Protein AF-A0A448Z3E0-F1 (afdb_monomer_lite)

Structure (mmCIF, N/CA/C/O backbone):
data_AF-A0A448Z3E0-F1
#
_entry.id   AF-A0A448Z3E0-F1
#
loop_
_atom_site.group_PDB
_atom_site.id
_atom_site.type_symbol
_atom_site.label_atom_id
_atom_site.label_alt_id
_atom_site.label_comp_id
_atom_site.label_asym_id
_atom_site.label_entity_id
_atom_site.label_seq_id
_atom_site.pdbx_PDB_ins_code
_atom_site.Cartn_x
_atom_site.Cartn_y
_atom_site.Cartn_z
_atom_site.occupancy
_atom_site.B_iso_or_equiv
_atom_site.auth_seq_id
_atom_site.auth_comp_id
_atom_site.auth_asym_id
_atom_site.auth_atom_id
_atom_site.pdbx_PDB_model_num
ATOM 1 N N . MET A 1 1 ? 16.802 -15.287 1.056 1.00 62.47 1 MET A N 1
ATOM 2 C CA . MET A 1 1 ? 16.554 -16.544 0.317 1.00 62.47 1 MET A CA 1
ATOM 3 C C . MET A 1 1 ? 17.744 -16.883 -0.590 1.00 62.47 1 MET A C 1
ATOM 5 O O . MET A 1 1 ? 17.598 -16.876 -1.799 1.00 62.47 1 MET A O 1
ATOM 9 N N . PHE A 1 2 ? 18.934 -17.164 -0.046 1.00 78.44 2 PHE A N 1
ATOM 10 C CA . PHE A 1 2 ? 20.089 -17.541 -0.888 1.00 78.44 2 PHE A CA 1
ATOM 11 C C . PHE A 1 2 ? 20.441 -19.026 -0.783 1.00 78.44 2 PHE A C 1
ATOM 13 O O . PHE A 1 2 ? 20.824 -19.623 -1.780 1.00 78.44 2 PHE A O 1
ATOM 20 N N . ALA A 1 3 ? 20.225 -19.644 0.382 1.00 87.25 3 ALA A N 1
ATOM 21 C CA . ALA A 1 3 ? 20.555 -21.050 0.614 1.00 87.25 3 ALA A CA 1
ATOM 22 C C . ALA A 1 3 ? 19.873 -22.007 -0.381 1.00 87.25 3 ALA A C 1
ATOM 24 O O . ALA A 1 3 ? 20.540 -22.861 -0.954 1.00 87.25 3 ALA A O 1
ATOM 25 N N . TYR A 1 4 ? 18.573 -21.819 -0.644 1.00 87.19 4 TYR A N 1
ATOM 26 C CA . TYR A 1 4 ? 17.846 -22.620 -1.635 1.00 87.19 4 TYR A CA 1
ATOM 27 C C . TYR A 1 4 ? 18.439 -22.467 -3.042 1.00 87.19 4 TYR A C 1
ATOM 29 O O . TYR A 1 4 ? 18.739 -23.464 -3.690 1.00 87.19 4 TYR A O 1
ATOM 37 N N . ASN A 1 5 ? 18.674 -21.228 -3.485 1.00 87.81 5 ASN A N 1
ATOM 38 C CA . ASN A 1 5 ? 19.222 -20.950 -4.815 1.00 87.81 5 ASN A CA 1
ATOM 39 C C . ASN A 1 5 ? 20.617 -21.571 -4.993 1.00 87.81 5 ASN A C 1
ATOM 41 O O . ASN A 1 5 ? 20.883 -22.184 -6.023 1.00 87.81 5 ASN A O 1
ATOM 45 N N . PHE A 1 6 ? 21.482 -21.473 -3.975 1.00 92.25 6 PHE A N 1
ATOM 46 C CA . PHE A 1 6 ? 22.800 -22.114 -3.989 1.00 92.25 6 PHE A CA 1
ATOM 47 C C . PHE A 1 6 ? 22.703 -23.639 -4.044 1.00 92.25 6 PHE A C 1
ATOM 49 O O . PHE A 1 6 ? 23.408 -24.256 -4.838 1.00 92.25 6 PHE A O 1
ATOM 56 N N . ALA A 1 7 ? 21.823 -24.247 -3.247 1.00 93.44 7 ALA A N 1
ATOM 57 C CA . ALA A 1 7 ? 21.636 -25.695 -3.244 1.00 93.44 7 ALA A CA 1
ATOM 58 C C . ALA A 1 7 ? 21.116 -26.206 -4.597 1.00 93.44 7 ALA A C 1
ATOM 60 O O . ALA A 1 7 ? 21.652 -27.166 -5.139 1.00 93.44 7 ALA A O 1
ATOM 61 N N . VAL A 1 8 ? 20.119 -25.532 -5.175 1.00 93.44 8 VAL A N 1
ATOM 62 C CA . VAL A 1 8 ? 19.556 -25.857 -6.495 1.00 93.44 8 VAL A CA 1
ATOM 63 C C . VAL A 1 8 ? 20.610 -25.754 -7.594 1.00 93.44 8 VAL A C 1
ATOM 65 O O . VAL A 1 8 ? 20.704 -26.657 -8.424 1.00 93.44 8 VAL A O 1
ATOM 68 N N . ALA A 1 9 ? 21.421 -24.692 -7.582 1.00 91.81 9 ALA A N 1
ATOM 69 C CA . ALA A 1 9 ? 22.508 -24.517 -8.539 1.00 91.81 9 ALA A CA 1
ATOM 70 C C . ALA A 1 9 ? 23.589 -25.598 -8.378 1.00 91.81 9 ALA A C 1
ATOM 72 O O . ALA A 1 9 ? 23.998 -26.202 -9.366 1.00 91.81 9 ALA A O 1
ATOM 73 N N . HIS A 1 10 ? 24.011 -25.882 -7.140 1.00 95.81 10 HIS A N 1
ATOM 74 C CA . HIS A 1 10 ? 25.019 -26.900 -6.838 1.00 95.81 10 HIS A CA 1
ATOM 75 C C . HIS A 1 10 ? 24.573 -28.310 -7.248 1.00 95.81 10 HIS A C 1
ATOM 77 O O . HIS A 1 10 ? 25.358 -29.071 -7.804 1.00 95.81 10 HIS A O 1
ATOM 83 N N . LEU A 1 11 ? 23.305 -28.643 -7.005 1.00 96.75 11 LEU A N 1
ATOM 84 C CA . LEU A 1 11 ? 22.718 -29.943 -7.330 1.00 96.75 11 LEU A CA 1
ATOM 85 C C . LEU A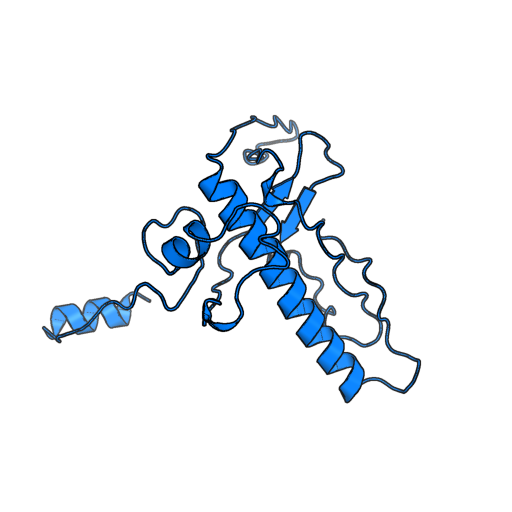 1 11 ? 22.232 -30.046 -8.788 1.00 96.75 11 LEU A C 1
ATOM 87 O O . LEU A 1 11 ? 21.709 -31.088 -9.178 1.00 96.75 11 LEU A O 1
ATOM 91 N N . GLY A 1 12 ? 22.366 -28.986 -9.595 1.00 95.00 12 GLY A N 1
ATOM 92 C CA . GLY A 1 12 ? 21.925 -28.977 -10.994 1.00 95.00 12 GLY A CA 1
ATOM 93 C C . GLY A 1 12 ? 20.416 -29.179 -11.171 1.00 95.00 12 GLY A C 1
ATOM 94 O O . GLY A 1 12 ? 19.975 -29.730 -12.182 1.00 95.00 12 GLY A O 1
ATOM 95 N N . LEU A 1 13 ? 19.606 -28.774 -10.187 1.00 94.94 13 LEU A N 1
ATOM 96 C CA . LEU A 1 13 ? 18.164 -29.004 -10.219 1.00 94.94 13 LEU A CA 1
ATOM 97 C C . LEU A 1 13 ? 17.481 -28.049 -11.205 1.00 94.94 13 LEU A C 1
ATOM 99 O O . LEU A 1 13 ? 17.676 -26.827 -11.182 1.00 94.94 13 LEU A O 1
ATOM 103 N N . ARG A 1 14 ? 16.617 -28.613 -12.055 1.00 92.06 14 ARG A N 1
ATOM 104 C CA . ARG A 1 14 ? 15.744 -27.830 -12.937 1.00 92.06 14 ARG A CA 1
ATOM 105 C C . ARG A 1 14 ? 14.748 -27.047 -12.090 1.00 92.06 14 ARG A C 1
ATOM 107 O O . ARG A 1 14 ? 14.063 -27.620 -11.249 1.00 92.06 14 ARG A O 1
ATOM 114 N N . HIS A 1 15 ? 14.649 -25.750 -12.339 1.00 87.12 15 HIS A N 1
ATOM 115 C CA . HIS A 1 15 ? 13.723 -24.862 -11.647 1.00 87.12 15 HIS A CA 1
ATOM 116 C C . HIS A 1 15 ? 13.168 -23.821 -12.619 1.00 87.12 15 HIS A C 1
ATOM 118 O O . HIS A 1 15 ? 13.764 -23.529 -13.656 1.00 87.12 15 HIS A O 1
ATOM 124 N N . THR A 1 16 ? 12.016 -23.256 -12.273 1.00 84.69 16 THR A N 1
ATOM 125 C CA . THR A 1 16 ? 11.386 -22.167 -13.018 1.00 84.69 16 THR A CA 1
ATOM 126 C C . THR A 1 16 ? 11.209 -20.990 -12.081 1.00 84.69 16 THR A C 1
ATOM 128 O O . THR A 1 16 ? 10.671 -21.137 -10.984 1.00 84.69 16 THR A O 1
ATOM 131 N N . ILE A 1 17 ? 11.671 -19.819 -12.510 1.00 79.06 17 ILE A N 1
ATOM 132 C CA . ILE A 1 17 ? 11.463 -18.584 -11.762 1.00 79.06 17 ILE A CA 1
ATOM 133 C C . ILE A 1 17 ? 10.057 -18.093 -12.077 1.00 79.06 17 ILE A C 1
ATOM 135 O O . ILE A 1 17 ? 9.733 -17.768 -13.219 1.00 79.06 17 ILE A O 1
ATOM 139 N N . ALA A 1 18 ? 9.216 -18.044 -11.055 1.00 79.19 18 ALA A N 1
ATOM 140 C CA . ALA A 1 18 ? 7.892 -17.481 -11.184 1.00 79.19 18 ALA A CA 1
ATOM 141 C C . ALA A 1 18 ? 7.931 -15.989 -10.849 1.00 79.19 18 ALA A C 1
ATOM 143 O O . ALA A 1 18 ? 7.972 -15.592 -9.687 1.00 79.19 18 ALA A O 1
ATOM 144 N N . ASN A 1 19 ? 7.929 -15.161 -11.893 1.00 75.06 19 ASN A N 1
ATOM 145 C CA . ASN A 1 19 ? 8.071 -13.716 -11.742 1.00 75.06 19 ASN A CA 1
ATOM 146 C C . ASN A 1 19 ? 6.787 -13.045 -11.242 1.00 75.06 19 ASN A C 1
ATOM 148 O O . ASN A 1 19 ? 6.865 -12.043 -10.564 1.00 75.06 19 ASN A O 1
ATOM 152 N N . SER A 1 20 ? 5.593 -13.572 -11.511 1.00 77.19 20 SER A N 1
ATOM 153 C CA . SER A 1 20 ? 4.346 -12.830 -11.263 1.00 77.19 20 SER A CA 1
ATOM 154 C C . SER A 1 20 ? 3.710 -13.034 -9.884 1.00 77.19 20 SER A C 1
ATOM 156 O O . SER A 1 20 ? 2.628 -12.503 -9.647 1.00 77.19 20 SER A O 1
ATOM 158 N N . PHE A 1 21 ? 4.311 -13.820 -8.984 1.00 81.69 21 PHE A N 1
ATOM 159 C CA . PHE A 1 21 ? 3.653 -14.149 -7.712 1.00 81.69 21 PHE A CA 1
ATOM 160 C C . PHE A 1 21 ? 3.651 -13.011 -6.703 1.00 81.69 21 PHE A C 1
ATOM 162 O O . PHE A 1 21 ? 2.719 -12.928 -5.904 1.00 81.69 21 PHE A O 1
ATOM 169 N N . MET A 1 22 ? 4.681 -12.166 -6.726 1.00 88.50 22 MET A N 1
ATOM 170 C CA . MET A 1 22 ? 4.887 -11.148 -5.708 1.00 88.50 22 MET A CA 1
ATOM 171 C C . MET A 1 22 ? 5.139 -9.766 -6.293 1.00 88.50 22 MET A C 1
ATOM 173 O O . MET A 1 22 ? 5.633 -9.653 -7.413 1.00 88.50 22 MET A O 1
ATOM 177 N N . LEU A 1 23 ? 4.832 -8.748 -5.492 1.00 91.06 23 LEU A N 1
ATOM 178 C CA . LEU A 1 23 ? 5.307 -7.373 -5.641 1.00 91.06 23 LEU A CA 1
ATOM 179 C C . LEU A 1 23 ? 6.059 -6.969 -4.376 1.00 91.06 23 LEU A C 1
ATOM 181 O O . LEU A 1 23 ? 5.607 -7.290 -3.271 1.00 91.06 23 LEU A O 1
ATOM 185 N N . SER A 1 24 ? 7.186 -6.278 -4.515 1.00 89.75 24 SER A N 1
ATOM 186 C CA . SER A 1 24 ? 7.982 -5.836 -3.370 1.00 89.75 24 SER A CA 1
ATOM 187 C C . SER A 1 24 ? 8.744 -4.539 -3.582 1.00 89.75 24 SER A C 1
ATOM 189 O O . SER A 1 24 ? 8.701 -3.660 -2.719 1.00 89.75 24 SER A O 1
ATOM 191 N N . ASP A 1 25 ? 9.420 -4.407 -4.715 1.00 90.56 25 ASP A N 1
ATOM 192 C CA . ASP A 1 25 ? 10.273 -3.268 -5.028 1.00 90.56 25 ASP A CA 1
ATOM 193 C C . ASP A 1 25 ? 9.730 -2.588 -6.275 1.00 90.56 25 ASP A C 1
ATOM 195 O O . ASP A 1 25 ? 9.749 -3.175 -7.356 1.00 90.56 25 ASP A O 1
ATOM 199 N N . VAL A 1 26 ? 9.250 -1.353 -6.125 1.00 90.19 26 VAL A N 1
ATOM 200 C CA . VAL A 1 26 ? 8.653 -0.581 -7.222 1.00 90.19 26 VAL A CA 1
ATOM 201 C C . VAL A 1 26 ? 9.633 -0.350 -8.372 1.00 90.19 26 VAL A C 1
ATOM 203 O O . VAL A 1 26 ? 9.185 -0.129 -9.497 1.00 90.19 26 VAL A O 1
ATOM 206 N N . PHE A 1 27 ? 10.942 -0.460 -8.129 1.00 89.38 27 PHE A N 1
ATOM 207 C CA . PHE A 1 27 ? 11.992 -0.334 -9.140 1.00 89.38 27 PHE A CA 1
ATOM 208 C C . PHE A 1 27 ? 12.331 -1.642 -9.852 1.00 89.38 27 PHE A C 1
ATOM 210 O O . PHE A 1 27 ? 13.088 -1.642 -10.823 1.00 89.38 27 PHE A O 1
ATOM 217 N N . SER A 1 28 ? 11.776 -2.765 -9.401 1.00 88.25 28 SER A N 1
ATOM 218 C CA . SER A 1 28 ? 12.024 -4.056 -10.024 1.00 88.25 28 SER A CA 1
ATOM 219 C C . SER A 1 28 ? 11.407 -4.109 -11.423 1.00 88.25 28 SER A C 1
ATOM 221 O O . SER A 1 28 ? 10.227 -3.822 -11.629 1.00 88.25 28 SER A O 1
ATOM 223 N N . GLU A 1 29 ? 12.211 -4.520 -12.401 1.00 85.81 29 GLU A N 1
ATOM 224 C CA . GLU A 1 29 ? 11.742 -4.884 -13.747 1.00 85.81 29 GLU A CA 1
ATOM 225 C C . GLU A 1 29 ? 11.307 -6.363 -13.828 1.00 85.81 29 GLU A C 1
ATOM 227 O O . GLU A 1 29 ? 10.768 -6.825 -14.843 1.00 85.81 29 GLU A O 1
ATOM 232 N N . MET A 1 30 ? 11.540 -7.116 -12.747 1.00 82.81 30 MET A N 1
ATOM 233 C CA . MET A 1 30 ? 10.992 -8.453 -12.522 1.00 82.81 30 MET A CA 1
ATOM 234 C C . MET A 1 30 ? 9.653 -8.326 -11.772 1.00 82.81 30 MET A C 1
ATOM 236 O O . MET A 1 30 ? 9.018 -7.277 -11.815 1.00 82.81 30 MET A O 1
ATOM 240 N N . GLU A 1 31 ? 9.209 -9.377 -11.081 1.00 89.69 31 GLU A N 1
ATOM 241 C CA . GLU A 1 31 ? 7.968 -9.347 -10.292 1.00 89.69 31 GLU A CA 1
ATOM 242 C C . GLU A 1 31 ? 6.676 -9.224 -11.137 1.00 89.69 31 GLU A C 1
ATOM 244 O O . GLU A 1 31 ? 6.672 -9.295 -12.373 1.00 89.69 31 GLU A O 1
ATOM 249 N N . GLY A 1 32 ? 5.534 -9.096 -10.459 1.00 88.56 32 GLY A N 1
ATOM 250 C CA . GLY A 1 32 ? 4.222 -8.908 -11.079 1.00 88.56 32 GLY A CA 1
ATOM 251 C C . GLY A 1 32 ? 3.961 -7.502 -11.635 1.00 88.56 32 GLY A C 1
ATOM 252 O O . GLY A 1 32 ? 2.842 -7.243 -12.075 1.00 88.56 32 GLY A O 1
ATOM 253 N N . TRP A 1 33 ? 4.933 -6.582 -11.634 1.00 90.00 33 TRP A N 1
ATOM 254 C CA . TRP A 1 33 ? 4.686 -5.163 -11.929 1.00 90.00 33 TRP A CA 1
ATOM 255 C C . TRP A 1 33 ? 4.115 -4.895 -13.313 1.00 90.00 33 TRP A C 1
ATOM 257 O O . TRP A 1 33 ? 3.259 -4.032 -13.461 1.00 90.00 33 TRP A O 1
ATOM 267 N N . LYS A 1 34 ? 4.478 -5.706 -14.310 1.00 88.75 34 LYS A N 1
ATOM 268 C CA . LYS A 1 34 ? 3.909 -5.608 -15.663 1.00 88.75 34 LYS A CA 1
ATOM 269 C C . LYS A 1 34 ? 2.388 -5.791 -15.693 1.00 88.75 34 LYS A C 1
ATOM 271 O O . LYS A 1 34 ? 1.751 -5.367 -16.653 1.00 88.75 34 LYS A O 1
ATOM 276 N N . LEU A 1 35 ? 1.801 -6.452 -14.692 1.00 85.62 35 LEU A N 1
ATOM 277 C CA . LEU A 1 35 ? 0.346 -6.546 -14.535 1.00 85.62 35 LEU A CA 1
ATOM 278 C C . LEU A 1 35 ? -0.230 -5.210 -14.064 1.00 85.62 35 LEU A C 1
ATOM 280 O O . LEU A 1 35 ? -1.246 -4.766 -14.589 1.00 85.62 35 LEU A O 1
ATOM 284 N N . ILE A 1 36 ? 0.459 -4.544 -13.136 1.00 87.00 36 ILE A N 1
ATOM 285 C CA . ILE A 1 36 ? 0.082 -3.228 -12.614 1.00 87.00 36 ILE A CA 1
ATOM 286 C C . ILE A 1 36 ? 0.239 -2.162 -13.697 1.00 87.00 36 ILE A C 1
ATOM 288 O O . ILE A 1 36 ? -0.679 -1.380 -13.944 1.00 87.00 36 ILE A O 1
ATOM 292 N N . ASP A 1 37 ? 1.362 -2.175 -14.413 1.00 87.44 37 ASP A N 1
ATOM 293 C CA . ASP A 1 37 ? 1.708 -1.186 -15.434 1.00 87.44 37 ASP A CA 1
ATOM 294 C C . ASP A 1 37 ? 0.703 -1.152 -16.596 1.00 87.44 37 ASP A C 1
ATOM 296 O O . ASP A 1 37 ? 0.488 -0.092 -17.174 1.00 87.44 37 ASP A O 1
ATOM 300 N N . LYS A 1 38 ? 0.017 -2.266 -16.883 1.00 85.81 38 LYS A N 1
ATOM 301 C CA . LYS A 1 38 ? -1.013 -2.361 -17.935 1.00 85.81 38 LYS A CA 1
ATOM 302 C C . LYS A 1 38 ? -2.358 -1.725 -17.576 1.00 85.81 38 LYS A C 1
ATOM 304 O O . LYS A 1 38 ? -3.148 -1.454 -18.475 1.00 85.81 38 LYS A O 1
ATOM 309 N N . VAL A 1 39 ? -2.653 -1.531 -16.291 1.00 79.81 39 VAL A N 1
ATOM 310 C CA . VAL A 1 39 ? -3.908 -0.898 -15.848 1.00 79.81 39 VAL A CA 1
ATOM 311 C C . VAL A 1 39 ? -3.861 0.603 -16.159 1.00 79.81 39 VAL A C 1
ATOM 313 O O . VAL A 1 39 ? -2.787 1.188 -16.162 1.00 79.81 39 VAL A O 1
ATOM 316 N N . ASN A 1 40 ? -4.978 1.268 -16.444 1.00 78.00 40 ASN A N 1
ATOM 317 C CA . ASN A 1 40 ? -4.939 2.726 -16.629 1.00 78.00 40 ASN A CA 1
ATOM 318 C C . ASN A 1 40 ? -4.540 3.431 -15.309 1.00 78.00 40 ASN A C 1
ATOM 320 O O . ASN A 1 40 ? -4.868 2.938 -14.231 1.00 78.00 40 ASN A O 1
ATOM 324 N N . GLU A 1 41 ? -3.812 4.549 -15.390 1.00 67.94 41 GLU A N 1
ATOM 325 C CA . GLU A 1 41 ? -3.329 5.332 -14.236 1.00 67.94 41 GLU A CA 1
ATOM 326 C C . GLU A 1 41 ? -4.493 5.807 -13.352 1.00 67.94 41 GLU A C 1
ATOM 328 O O . GLU A 1 41 ? -4.423 5.740 -12.123 1.00 67.94 41 GLU A O 1
ATOM 333 N N . THR A 1 42 ? -5.607 6.197 -13.980 1.00 67.19 42 THR A N 1
ATOM 334 C CA . THR A 1 42 ? -6.801 6.688 -13.290 1.00 67.19 42 THR A CA 1
ATOM 335 C C . THR A 1 42 ? -7.385 5.624 -12.357 1.00 67.19 42 THR A C 1
ATOM 337 O O . THR A 1 42 ? -7.873 4.587 -12.819 1.00 67.19 42 THR A O 1
ATOM 340 N N . ASN A 1 43 ? -7.426 5.928 -11.056 1.00 68.19 43 ASN A N 1
ATOM 341 C CA . ASN A 1 43 ? -8.036 5.117 -9.995 1.00 68.19 43 ASN A CA 1
ATOM 342 C C . ASN A 1 43 ? -7.308 3.802 -9.664 1.00 68.19 43 ASN A C 1
ATOM 344 O O . ASN A 1 43 ? -7.967 2.811 -9.325 1.00 68.19 43 ASN A O 1
ATOM 348 N N . ILE A 1 44 ? -5.971 3.770 -9.713 1.00 81.12 44 ILE A N 1
ATOM 349 C CA . ILE A 1 44 ? -5.180 2.576 -9.350 1.00 81.12 44 ILE A CA 1
ATOM 350 C C . ILE A 1 44 ? -5.518 2.020 -7.948 1.00 81.12 44 ILE A C 1
ATOM 352 O O . ILE A 1 44 ? -5.417 0.817 -7.716 1.00 81.12 44 ILE A O 1
ATOM 356 N N . CYS A 1 45 ? -6.006 2.875 -7.043 1.00 81.50 45 CYS A N 1
ATOM 357 C CA . CYS A 1 45 ? -6.413 2.529 -5.680 1.00 81.50 45 CYS A CA 1
ATOM 358 C C . CYS A 1 45 ? -7.775 1.816 -5.581 1.00 81.50 45 CYS A C 1
ATOM 360 O O . CYS A 1 45 ? -8.002 1.051 -4.644 1.00 81.50 45 CYS A O 1
ATOM 362 N N . LYS A 1 46 ? -8.676 2.015 -6.552 1.00 77.50 46 LYS A N 1
ATOM 363 C CA . LYS A 1 46 ? -10.076 1.557 -6.479 1.00 77.50 46 LYS A CA 1
ATOM 364 C C . LYS A 1 46 ? -10.456 0.577 -7.582 1.00 77.50 46 LYS A C 1
ATOM 366 O O . LYS A 1 46 ? -11.126 -0.421 -7.323 1.00 77.50 46 LYS A O 1
ATOM 371 N N . ASN A 1 47 ? -9.985 0.819 -8.802 1.00 69.88 47 ASN A N 1
ATOM 372 C CA . ASN A 1 47 ? -10.423 0.104 -10.001 1.00 69.88 47 ASN A CA 1
ATOM 373 C C . ASN A 1 47 ? -9.485 -1.035 -10.410 1.00 69.88 47 ASN A C 1
ATOM 375 O O . ASN A 1 47 ? -9.541 -1.507 -11.545 1.00 69.88 47 ASN A O 1
ATOM 379 N N . PHE A 1 48 ? -8.629 -1.505 -9.501 1.00 75.62 48 PHE A N 1
ATOM 380 C CA . PHE A 1 48 ? -7.742 -2.612 -9.812 1.00 75.62 48 PHE A CA 1
ATOM 381 C C . PHE A 1 48 ? -8.538 -3.932 -9.964 1.00 75.62 48 PHE A C 1
ATOM 383 O O . PHE A 1 48 ? -9.186 -4.362 -8.995 1.00 75.62 48 PHE A O 1
ATOM 390 N N . PRO A 1 49 ? -8.507 -4.604 -11.137 1.00 76.31 49 PRO A N 1
ATOM 391 C CA . PRO A 1 49 ? -9.314 -5.798 -11.386 1.00 76.31 49 PRO A CA 1
ATOM 392 C C . PRO A 1 49 ? -9.004 -6.915 -10.383 1.00 76.31 49 PRO A C 1
ATOM 394 O O . PRO A 1 49 ? -7.861 -7.354 -10.272 1.00 76.31 49 PRO A O 1
ATOM 397 N N . LYS A 1 50 ? -10.026 -7.428 -9.676 1.00 75.38 50 LYS A N 1
ATOM 398 C CA . LYS A 1 50 ? -9.845 -8.455 -8.626 1.00 75.38 50 LYS A CA 1
ATOM 399 C C . LYS A 1 50 ? -9.059 -9.679 -9.116 1.00 75.38 50 LYS A C 1
ATOM 401 O O . LYS A 1 50 ? -8.180 -10.145 -8.405 1.00 75.38 50 LYS A O 1
ATOM 406 N N . GLY A 1 51 ? -9.338 -10.155 -10.333 1.00 74.94 51 GLY A N 1
ATOM 407 C CA . GLY A 1 51 ? -8.668 -11.322 -10.924 1.00 74.94 51 GLY A CA 1
ATOM 408 C C . GLY A 1 51 ? -7.225 -11.086 -11.384 1.00 74.94 51 GLY A C 1
ATOM 409 O O . GLY A 1 51 ? -6.558 -12.038 -11.767 1.00 74.94 51 GLY A O 1
ATOM 410 N N . GLN A 1 52 ? -6.741 -9.843 -11.363 1.00 75.88 52 GLN A N 1
ATOM 411 C CA . GLN A 1 52 ? -5.361 -9.499 -11.718 1.00 75.88 52 GLN A CA 1
ATOM 412 C C . GLN A 1 52 ? -4.532 -9.114 -10.491 1.00 75.88 52 GLN A C 1
ATOM 414 O O . GLN A 1 52 ? -3.381 -8.699 -10.640 1.00 75.88 52 GLN A O 1
ATOM 419 N N . ARG A 1 53 ? -5.127 -9.159 -9.285 1.00 79.38 53 ARG A N 1
ATOM 420 C CA . ARG A 1 53 ? -4.443 -8.727 -8.064 1.00 79.38 53 ARG A CA 1
ATOM 421 C C . ARG A 1 53 ? -3.254 -9.649 -7.810 1.00 79.38 53 ARG A C 1
ATOM 423 O O . ARG A 1 53 ? -3.397 -10.863 -7.970 1.00 79.38 53 ARG A O 1
ATOM 430 N N . PRO A 1 54 ? -2.094 -9.099 -7.424 1.00 80.25 54 PRO A N 1
ATOM 431 C CA . PRO A 1 54 ? -0.962 -9.923 -7.036 1.00 80.25 54 PRO A CA 1
ATOM 432 C C . PRO A 1 54 ? -1.371 -10.829 -5.873 1.00 80.25 54 PRO A C 1
ATOM 434 O O . PRO A 1 54 ? -2.078 -10.408 -4.958 1.00 80.25 54 PRO A O 1
ATOM 437 N N . HIS A 1 55 ? -0.921 -12.080 -5.912 1.00 83.62 55 HIS A N 1
ATOM 438 C CA . HIS A 1 55 ? -1.228 -13.044 -4.856 1.00 83.62 55 HIS A CA 1
ATOM 439 C C . HIS A 1 55 ? -0.434 -12.770 -3.581 1.00 83.62 55 HIS A C 1
ATOM 441 O O . HIS A 1 55 ? -0.897 -13.076 -2.485 1.00 83.62 55 HIS A O 1
ATOM 447 N N . VAL A 1 56 ? 0.766 -12.205 -3.725 1.00 88.38 56 VAL A N 1
ATOM 448 C CA . VAL A 1 56 ? 1.666 -11.913 -2.616 1.00 88.38 56 VAL A CA 1
ATOM 449 C C . VAL A 1 56 ? 2.139 -10.469 -2.710 1.00 88.38 56 VAL A C 1
ATOM 451 O O . VAL A 1 56 ? 2.574 -9.999 -3.759 1.00 88.38 56 VAL A O 1
ATOM 454 N N . ILE A 1 57 ? 2.109 -9.771 -1.581 1.00 88.62 57 ILE A N 1
ATOM 455 C CA . ILE A 1 57 ? 2.751 -8.470 -1.424 1.00 88.62 57 ILE A CA 1
ATOM 456 C C . ILE A 1 57 ? 3.827 -8.619 -0.357 1.00 88.62 57 ILE A C 1
ATOM 458 O O . ILE A 1 57 ? 3.539 -8.897 0.808 1.00 88.62 57 ILE A O 1
ATOM 462 N N . HIS A 1 58 ? 5.084 -8.468 -0.759 1.00 86.31 58 HIS A N 1
ATOM 463 C CA . HIS A 1 58 ? 6.216 -8.486 0.152 1.00 86.31 58 HIS A CA 1
ATOM 464 C C . HIS A 1 58 ? 6.588 -7.052 0.528 1.00 86.31 58 HIS A C 1
ATOM 466 O O . HIS A 1 58 ? 7.277 -6.350 -0.204 1.00 86.31 58 HIS A O 1
ATOM 472 N N . TYR A 1 59 ? 6.154 -6.622 1.707 1.00 78.94 59 TYR A N 1
ATOM 473 C CA . TYR A 1 59 ? 6.334 -5.259 2.209 1.00 78.94 59 TYR A CA 1
ATOM 474 C C . TYR A 1 59 ? 7.755 -5.009 2.760 1.00 78.94 59 TYR A C 1
ATOM 476 O O . TYR A 1 59 ? 7.973 -4.760 3.951 1.00 78.94 59 TYR A O 1
ATOM 484 N N . CYS A 1 60 ? 8.768 -5.119 1.899 1.00 75.31 60 CYS A N 1
ATOM 485 C CA . CYS A 1 60 ? 10.166 -4.942 2.300 1.00 75.31 60 CYS A CA 1
ATOM 486 C C . CYS A 1 60 ? 10.525 -3.472 2.550 1.00 75.31 60 CYS A C 1
ATOM 488 O O . CYS A 1 60 ? 11.263 -3.173 3.496 1.00 75.31 60 CYS A O 1
ATOM 490 N N . GLN A 1 61 ? 9.979 -2.586 1.715 1.00 83.75 61 GLN A N 1
ATOM 491 C CA . GLN A 1 61 ? 10.343 -1.176 1.632 1.00 83.75 61 GLN A CA 1
ATOM 492 C C . GLN A 1 61 ? 9.350 -0.272 2.371 1.00 83.75 61 GLN A C 1
ATOM 494 O O . GLN A 1 61 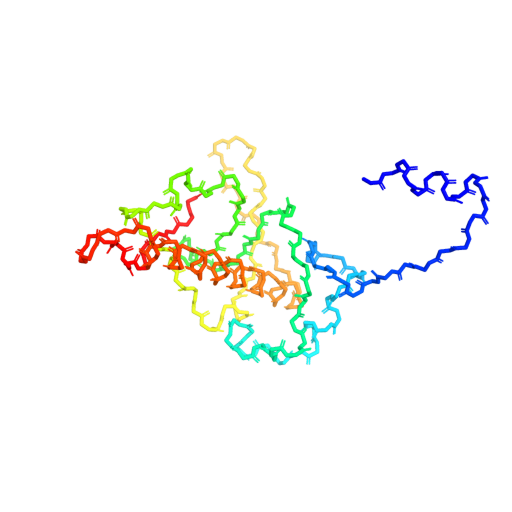? 8.314 -0.713 2.875 1.00 83.75 61 GLN A O 1
ATOM 499 N N . THR A 1 62 ? 9.707 1.006 2.459 1.00 87.00 62 THR A N 1
ATOM 500 C CA . THR A 1 62 ? 8.757 2.077 2.759 1.00 87.00 62 THR A CA 1
ATOM 501 C C . THR A 1 62 ? 8.248 2.608 1.427 1.00 87.00 62 THR A C 1
ATOM 503 O O . THR A 1 62 ? 9.067 2.991 0.599 1.00 87.00 62 THR A O 1
ATOM 506 N N . TYR A 1 63 ? 6.932 2.645 1.258 1.00 88.00 63 TYR A N 1
ATOM 507 C CA . TYR A 1 63 ? 6.270 3.213 0.086 1.00 88.00 63 TYR A CA 1
ATOM 508 C C . TYR A 1 63 ? 5.820 4.628 0.410 1.00 88.00 63 TYR A C 1
ATOM 510 O O . TYR A 1 63 ? 5.384 4.886 1.539 1.00 88.00 63 TYR A O 1
ATOM 518 N N . TYR A 1 64 ? 5.949 5.551 -0.530 1.00 85.69 64 TYR A N 1
ATOM 519 C CA . TYR A 1 64 ? 5.547 6.932 -0.312 1.00 85.69 64 TYR A CA 1
ATOM 520 C C . TYR A 1 64 ? 5.182 7.640 -1.606 1.00 85.69 64 TYR A C 1
ATOM 522 O O . TYR A 1 64 ? 5.786 7.440 -2.654 1.00 85.69 64 TYR A O 1
ATOM 530 N N . ILE A 1 65 ? 4.185 8.508 -1.500 1.00 83.12 65 ILE A N 1
ATOM 531 C CA . ILE A 1 65 ? 3.715 9.349 -2.589 1.00 83.12 65 ILE A CA 1
ATOM 532 C C . ILE A 1 65 ? 3.053 10.586 -2.003 1.00 83.12 65 ILE A C 1
ATOM 534 O O . ILE A 1 65 ? 2.310 10.510 -1.027 1.00 83.12 65 ILE A O 1
ATOM 538 N N . GLY A 1 66 ? 3.352 11.742 -2.566 1.00 77.69 66 GLY A N 1
ATOM 539 C CA . GLY A 1 66 ? 2.841 13.013 -2.083 1.00 77.69 66 GLY A CA 1
ATOM 540 C C . GLY A 1 66 ? 3.146 14.113 -3.074 1.00 77.69 66 GLY A C 1
ATOM 541 O O . GLY A 1 66 ? 3.789 13.849 -4.077 1.00 77.69 66 GLY A O 1
ATOM 542 N N . SER A 1 67 ? 2.653 15.319 -2.821 1.00 69.12 67 SER A N 1
ATOM 543 C CA . SER A 1 67 ? 2.927 16.488 -3.660 1.00 69.12 67 SER A CA 1
ATOM 544 C C . SER A 1 67 ? 3.959 17.409 -2.990 1.00 69.12 67 SER A C 1
ATOM 546 O O . SER A 1 67 ? 4.480 17.112 -1.912 1.00 69.12 67 SER A O 1
ATOM 548 N N . GLU A 1 68 ? 4.250 18.561 -3.605 1.00 61.78 68 GLU A N 1
ATOM 549 C CA . GLU A 1 68 ? 5.111 19.599 -3.012 1.00 61.78 68 GLU A CA 1
ATOM 550 C C . GLU A 1 68 ? 4.623 20.075 -1.639 1.00 61.78 68 GLU A C 1
ATOM 552 O O . GLU A 1 68 ? 5.415 20.536 -0.815 1.00 61.78 68 GLU A O 1
ATOM 557 N N . SER A 1 69 ? 3.324 19.944 -1.375 1.00 58.84 69 SER A N 1
ATOM 558 C CA . SER A 1 69 ? 2.744 20.216 -0.070 1.00 58.84 69 SER A CA 1
ATOM 559 C C . SER A 1 69 ? 3.153 19.124 0.918 1.00 58.84 69 SER A C 1
ATOM 561 O O . SER A 1 69 ? 2.756 17.966 0.796 1.00 58.84 69 SER A O 1
ATOM 563 N N . LEU A 1 70 ? 3.898 19.502 1.965 1.00 55.47 70 LEU A N 1
ATOM 564 C CA . LEU A 1 70 ? 4.250 18.624 3.094 1.00 55.47 70 LEU A CA 1
ATOM 565 C C . LEU A 1 70 ? 3.026 18.001 3.794 1.00 55.47 70 LEU A C 1
ATOM 567 O O . LEU A 1 70 ? 3.177 17.043 4.549 1.00 55.47 70 LEU A O 1
ATOM 571 N N . TYR A 1 71 ? 1.824 18.523 3.545 1.00 58.22 71 TYR A N 1
ATOM 572 C CA . TYR A 1 71 ? 0.578 18.048 4.143 1.00 58.22 71 TYR A CA 1
ATOM 573 C C . TYR A 1 71 ? -0.113 16.938 3.341 1.00 58.22 71 TYR A C 1
ATOM 575 O O . TYR A 1 71 ? -1.017 16.294 3.870 1.00 58.22 71 TYR A O 1
ATOM 583 N N . ASP A 1 72 ? 0.341 16.667 2.114 1.00 68.62 72 ASP A N 1
ATOM 584 C CA . ASP A 1 72 ? -0.288 15.714 1.195 1.00 68.62 72 ASP A CA 1
ATOM 585 C C . ASP A 1 72 ? 0.583 14.474 0.943 1.00 68.62 72 ASP A C 1
ATOM 587 O O . ASP A 1 72 ? 0.611 13.937 -0.162 1.00 68.62 72 ASP A O 1
ATOM 591 N N . TRP A 1 73 ? 1.309 14.016 1.967 1.00 79.81 73 TRP A N 1
ATOM 592 C CA . TRP A 1 73 ? 2.145 12.818 1.887 1.00 79.81 73 TRP A CA 1
ATOM 593 C C . TRP A 1 73 ? 1.421 11.588 2.417 1.00 79.81 73 TRP A C 1
ATOM 595 O O . TRP A 1 73 ? 0.945 11.549 3.552 1.00 79.81 73 TRP A O 1
ATOM 605 N N . TRP A 1 74 ? 1.419 10.541 1.604 1.00 85.62 74 TRP A N 1
ATOM 606 C CA . TRP A 1 74 ? 0.983 9.207 1.966 1.00 85.62 74 TRP A CA 1
ATOM 607 C C . TRP A 1 74 ? 2.202 8.321 2.072 1.00 85.62 74 TRP A C 1
ATOM 609 O O . TRP A 1 74 ? 2.920 8.117 1.100 1.00 85.62 74 TRP A O 1
ATOM 619 N N . VAL A 1 75 ? 2.441 7.797 3.267 1.00 86.31 75 VAL A N 1
ATOM 620 C CA . VAL A 1 75 ? 3.577 6.922 3.541 1.00 86.31 75 VAL A CA 1
ATOM 621 C C . VAL A 1 75 ? 3.039 5.614 4.074 1.00 86.31 75 VAL A C 1
ATOM 623 O O . VAL A 1 75 ? 2.195 5.619 4.958 1.00 86.31 75 VAL A O 1
ATOM 626 N N . PHE A 1 76 ? 3.557 4.493 3.597 1.00 88.44 76 PHE A N 1
ATOM 627 C CA . PHE A 1 76 ? 3.376 3.198 4.225 1.00 88.44 76 PHE A CA 1
ATOM 628 C C . PHE A 1 76 ? 4.737 2.636 4.619 1.00 88.44 76 PHE A C 1
ATOM 630 O O . PHE A 1 76 ? 5.611 2.432 3.781 1.00 88.44 76 PHE A O 1
ATOM 637 N N . GLY A 1 77 ? 4.919 2.329 5.901 1.00 87.69 77 GLY A N 1
ATOM 638 C CA . GLY A 1 77 ? 6.139 1.688 6.376 1.00 87.69 77 GLY A CA 1
ATOM 639 C C . GLY A 1 77 ? 5.853 0.737 7.522 1.00 87.69 77 GLY A C 1
ATOM 640 O O . GLY A 1 77 ? 5.283 1.134 8.535 1.00 87.69 77 GLY A O 1
ATOM 641 N N . LYS A 1 78 ? 6.327 -0.511 7.420 1.00 82.94 78 LYS A N 1
ATOM 642 C CA . LYS A 1 78 ? 6.078 -1.551 8.440 1.00 82.94 78 LYS A CA 1
ATOM 643 C C . LYS A 1 78 ? 6.478 -1.137 9.859 1.00 82.94 78 LYS A C 1
ATOM 645 O O . LYS A 1 78 ? 5.850 -1.539 10.825 1.00 82.94 78 LYS A O 1
ATOM 650 N N . ARG A 1 79 ? 7.543 -0.336 9.982 1.00 86.31 79 ARG A N 1
ATOM 651 C CA . ARG A 1 79 ? 8.063 0.150 11.271 1.00 86.31 79 ARG A CA 1
ATOM 652 C C . ARG A 1 79 ? 7.323 1.384 11.790 1.00 86.31 79 ARG A C 1
ATOM 654 O O . ARG A 1 79 ? 7.546 1.762 12.932 1.00 86.31 79 ARG A O 1
ATOM 661 N N . LYS A 1 80 ? 6.495 2.009 10.950 1.00 85.69 80 LYS A N 1
ATOM 662 C CA . LYS A 1 80 ? 5.685 3.180 11.293 1.00 85.69 80 LYS A CA 1
ATOM 663 C C . LYS A 1 80 ? 4.286 2.796 11.786 1.00 85.69 80 LYS A C 1
ATOM 665 O O . LYS A 1 80 ? 3.619 3.639 12.371 1.00 85.69 80 LYS A O 1
ATOM 670 N N . LEU A 1 81 ? 3.849 1.549 11.570 1.00 89.12 81 LEU A N 1
ATOM 671 C CA . LEU A 1 81 ? 2.558 1.052 12.046 1.00 89.12 81 LEU A CA 1
ATOM 672 C C . LEU A 1 81 ? 2.561 0.949 13.576 1.00 89.12 81 LEU A C 1
ATOM 674 O O . LEU A 1 81 ? 3.461 0.339 14.162 1.00 89.12 81 LEU A O 1
ATOM 678 N N . ARG A 1 82 ? 1.547 1.531 14.224 1.00 90.81 82 ARG A N 1
ATOM 679 C CA . ARG A 1 82 ? 1.356 1.405 15.675 1.00 90.81 82 ARG A CA 1
ATOM 680 C C . ARG A 1 82 ? 1.231 -0.069 16.083 1.00 90.81 82 ARG A C 1
ATOM 682 O O . ARG A 1 82 ? 0.601 -0.869 15.396 1.00 90.81 82 ARG A O 1
ATOM 689 N N . LYS A 1 83 ? 1.840 -0.433 17.214 1.00 92.44 83 LYS A N 1
ATOM 690 C CA . LYS A 1 83 ? 1.921 -1.834 17.672 1.00 92.44 83 LYS A CA 1
ATOM 691 C C . LYS A 1 83 ? 0.564 -2.427 18.054 1.00 92.44 83 LYS A C 1
ATOM 693 O O . LYS A 1 83 ? 0.386 -3.634 17.987 1.00 92.44 83 LYS A O 1
ATOM 698 N N . ASP A 1 84 ? -0.368 -1.576 18.446 1.00 93.88 84 ASP A N 1
ATOM 699 C CA . ASP A 1 84 ? -1.726 -1.893 18.875 1.00 93.88 84 ASP A CA 1
ATOM 700 C C . ASP A 1 84 ? -2.761 -1.630 17.770 1.00 93.88 84 ASP A C 1
ATOM 702 O O . ASP A 1 84 ? -3.939 -1.445 18.058 1.00 93.88 84 ASP A O 1
ATOM 706 N N . PHE A 1 85 ? -2.340 -1.584 16.499 1.00 94.88 85 PHE A N 1
ATOM 707 C CA . PHE A 1 85 ? -3.238 -1.300 15.375 1.00 94.88 85 PHE A CA 1
ATOM 708 C C . PHE A 1 85 ? -4.410 -2.290 15.296 1.00 94.88 85 PHE A C 1
ATOM 710 O O . PHE A 1 85 ? -5.543 -1.893 15.039 1.00 94.88 85 PHE A O 1
ATOM 717 N N . ILE A 1 86 ? -4.145 -3.568 15.575 1.00 95.12 86 ILE A N 1
ATOM 718 C CA . ILE A 1 86 ? -5.175 -4.603 15.692 1.00 95.12 86 ILE A CA 1
ATOM 719 C C . ILE A 1 86 ? -5.680 -4.622 17.142 1.00 95.12 86 ILE A C 1
ATOM 721 O O . ILE A 1 86 ? -5.234 -5.418 17.965 1.00 95.12 86 ILE A O 1
ATOM 725 N N . SER A 1 87 ? -6.560 -3.675 17.468 1.00 96.56 87 SER A N 1
ATOM 726 C CA . SER A 1 87 ? -7.261 -3.567 18.756 1.00 96.56 87 SER A CA 1
ATOM 727 C C . SER A 1 87 ? -8.641 -2.930 18.568 1.00 96.56 87 SER A C 1
ATOM 729 O O . SER A 1 87 ? -8.944 -2.371 17.507 1.00 96.56 87 SER A O 1
ATOM 731 N N . CYS A 1 88 ? -9.497 -2.993 19.588 1.00 97.50 88 CYS A N 1
ATOM 732 C CA . CYS A 1 88 ? -10.834 -2.406 19.519 1.00 97.50 88 CYS A CA 1
ATOM 733 C C . CYS A 1 88 ? -10.781 -0.876 19.459 1.00 97.50 88 CYS A C 1
ATOM 735 O O . CYS A 1 88 ? -11.515 -0.264 18.684 1.00 97.50 88 CYS A O 1
ATOM 737 N N . GLU A 1 89 ? -9.860 -0.262 20.196 1.00 97.12 89 GLU A N 1
ATOM 738 C CA . GLU A 1 89 ? -9.764 1.182 20.402 1.00 97.12 89 GLU A CA 1
ATOM 739 C C . GLU A 1 89 ? -8.979 1.889 19.292 1.00 97.12 89 GLU A C 1
ATOM 741 O O . GLU A 1 89 ? -9.211 3.074 19.028 1.00 97.12 89 GLU A O 1
ATOM 746 N N . ALA A 1 90 ? -8.047 1.192 18.632 1.00 96.75 90 ALA A N 1
ATOM 747 C CA . ALA A 1 90 ? -7.224 1.801 17.596 1.00 96.75 90 ALA A CA 1
ATOM 748 C C . ALA A 1 90 ? -8.075 2.260 16.393 1.00 96.75 90 ALA A C 1
ATOM 750 O O . ALA A 1 90 ? -8.893 1.483 15.894 1.00 96.75 90 ALA A O 1
ATOM 751 N N . PRO A 1 91 ? -7.888 3.498 15.900 1.00 97.00 91 PRO A N 1
ATOM 752 C CA . PRO A 1 91 ? -8.502 3.955 14.659 1.00 97.00 91 PRO A CA 1
ATOM 753 C C . PRO A 1 91 ? -7.940 3.205 13.446 1.00 97.00 91 PRO A C 1
ATOM 755 O O . PRO A 1 91 ? -6.795 2.744 13.447 1.00 97.00 91 PRO A O 1
ATOM 758 N N . LEU A 1 92 ? -8.744 3.148 12.389 1.00 97.38 92 LEU A N 1
ATOM 759 C CA . LEU A 1 92 ? -8.358 2.630 11.082 1.00 97.38 92 LEU A CA 1
ATOM 760 C C . LEU A 1 92 ? -7.439 3.626 10.359 1.00 97.38 92 LEU A C 1
ATOM 762 O O . LEU A 1 92 ? -7.461 4.835 10.620 1.00 97.38 92 LEU A O 1
ATOM 766 N N . LEU A 1 93 ? -6.630 3.115 9.431 1.00 95.06 93 LEU A N 1
ATOM 767 C CA . LEU A 1 93 ? -5.775 3.931 8.572 1.00 95.06 93 LEU A CA 1
ATOM 768 C C . LEU A 1 93 ? -6.635 4.813 7.672 1.00 95.06 93 LEU A C 1
ATOM 770 O O . LEU A 1 93 ? -7.577 4.330 7.044 1.00 95.06 93 LEU A O 1
ATOM 774 N N . LYS A 1 94 ? -6.287 6.093 7.565 1.00 93.56 94 LYS A N 1
ATOM 775 C CA . LYS A 1 94 ? -6.931 7.025 6.642 1.00 93.56 94 LYS A CA 1
ATOM 776 C C . LYS A 1 94 ? -6.810 6.489 5.213 1.00 93.56 94 LYS A C 1
ATOM 778 O O . LYS A 1 94 ? -5.754 6.005 4.812 1.00 93.56 94 LYS A O 1
ATOM 783 N N . VAL A 1 95 ? -7.897 6.572 4.454 1.00 91.00 95 VAL A N 1
ATOM 784 C CA . VAL A 1 95 ? -7.933 6.080 3.073 1.00 91.00 95 VAL A CA 1
ATOM 785 C C . VA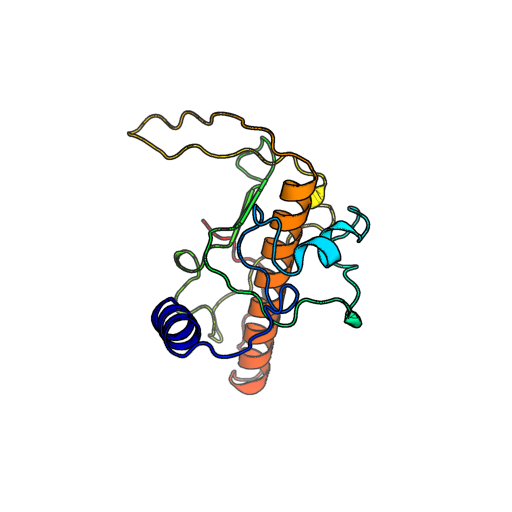L A 1 95 ? -7.338 7.143 2.140 1.00 91.00 95 VAL A C 1
ATOM 787 O O . VAL A 1 95 ? -7.761 8.302 2.222 1.00 91.00 95 VAL A O 1
ATOM 790 N N . PRO A 1 96 ? -6.365 6.787 1.282 1.00 87.88 96 PRO A N 1
ATOM 791 C CA . PRO A 1 96 ? -5.819 7.701 0.285 1.00 87.88 96 PRO A CA 1
ATOM 792 C C . PRO A 1 96 ? -6.860 8.105 -0.768 1.00 87.88 96 PRO A C 1
ATOM 794 O O . PRO A 1 96 ? -7.799 7.348 -1.022 1.00 87.88 96 PRO A O 1
ATOM 797 N N . PRO A 1 97 ? -6.705 9.280 -1.403 1.00 86.25 97 PRO A N 1
ATOM 798 C CA . PRO A 1 97 ? -7.567 9.685 -2.504 1.00 86.25 97 PRO A CA 1
ATOM 799 C C . PRO A 1 97 ? -7.340 8.803 -3.745 1.00 86.25 97 PRO A C 1
ATOM 801 O O . PRO A 1 97 ? -6.256 8.261 -3.958 1.00 86.25 97 PRO A O 1
ATOM 804 N N . ASP A 1 98 ? -8.364 8.683 -4.593 1.00 81.81 98 ASP A N 1
ATOM 805 C CA . ASP A 1 98 ? -8.343 7.788 -5.763 1.00 81.81 98 ASP A CA 1
ATOM 806 C C . ASP A 1 98 ? -7.327 8.218 -6.843 1.00 81.81 98 ASP A C 1
ATOM 808 O O . ASP A 1 98 ? -6.836 7.387 -7.613 1.00 81.81 98 ASP A O 1
ATOM 812 N N . ASN A 1 99 ? -6.991 9.509 -6.886 1.00 78.88 99 ASN A N 1
ATOM 813 C CA . ASN A 1 99 ? -6.098 10.132 -7.862 1.00 78.88 99 ASN A CA 1
ATOM 814 C C . ASN A 1 99 ? -4.635 10.190 -7.392 1.00 78.88 99 ASN A C 1
ATOM 816 O O . ASN A 1 99 ? -3.871 11.034 -7.848 1.00 78.88 99 ASN A O 1
ATOM 820 N N . LEU A 1 100 ? -4.233 9.305 -6.476 1.00 80.75 100 LEU A N 1
ATOM 821 C CA . LEU A 1 100 ? -2.896 9.332 -5.884 1.00 80.75 100 LEU A CA 1
ATOM 822 C C . LEU A 1 100 ? -1.770 9.223 -6.927 1.00 80.75 100 LEU A C 1
ATOM 824 O O . LEU A 1 100 ? -0.739 9.861 -6.771 1.00 80.75 100 LEU A O 1
ATOM 828 N N . ALA A 1 101 ? -1.999 8.489 -8.021 1.00 79.00 101 ALA A N 1
ATOM 829 C CA . ALA A 1 101 ? -1.033 8.332 -9.113 1.00 79.00 101 ALA A CA 1
ATOM 830 C C . ALA A 1 101 ? -0.809 9.605 -9.944 1.00 79.00 101 ALA A C 1
ATOM 832 O O . ALA A 1 101 ? 0.175 9.670 -10.678 1.00 79.00 101 ALA A O 1
ATOM 833 N N . ASP A 1 102 ? -1.685 10.604 -9.813 1.00 78.69 102 ASP A N 1
ATOM 834 C CA . ASP A 1 102 ? -1.542 11.898 -10.487 1.00 78.69 102 ASP A CA 1
ATOM 835 C C . ASP A 1 102 ? -0.576 12.832 -9.737 1.00 78.69 102 ASP A C 1
ATOM 837 O O . ASP A 1 102 ? -0.244 13.910 -10.229 1.00 78.69 102 ASP A O 1
ATOM 841 N N . TYR A 1 103 ? -0.131 12.440 -8.539 1.00 74.50 103 TYR A N 1
ATOM 842 C CA . TYR A 1 103 ? 0.780 13.224 -7.718 1.00 74.50 103 TYR A CA 1
ATOM 843 C C . TYR A 1 103 ? 2.204 13.091 -8.267 1.00 74.50 103 TYR A C 1
ATOM 845 O O . TYR A 1 103 ? 2.647 12.008 -8.657 1.00 74.50 103 TYR A O 1
ATOM 853 N N . GLU A 1 104 ? 2.951 14.192 -8.267 1.00 67.25 104 GLU A N 1
ATOM 854 C CA . GLU A 1 104 ? 4.378 14.159 -8.585 1.00 67.25 104 GLU A CA 1
ATOM 855 C C . GLU A 1 104 ? 5.141 13.505 -7.432 1.00 67.25 104 GLU A C 1
ATOM 857 O O . GLU A 1 104 ? 5.199 14.070 -6.348 1.00 67.25 104 GLU A O 1
ATOM 862 N N . ILE A 1 105 ? 5.754 12.333 -7.634 1.00 66.06 105 ILE A N 1
ATOM 863 C CA . ILE A 1 105 ? 6.626 11.779 -6.592 1.00 66.06 105 ILE A CA 1
ATOM 864 C C . ILE A 1 105 ? 7.873 12.640 -6.466 1.00 66.06 105 ILE A C 1
ATOM 866 O O . ILE A 1 105 ? 8.650 12.758 -7.414 1.00 66.06 105 ILE A O 1
ATOM 870 N N . TYR A 1 106 ? 8.103 13.122 -5.248 1.00 60.78 106 TYR A N 1
ATOM 871 C CA . TYR A 1 106 ? 9.383 13.664 -4.825 1.00 60.78 106 TYR A CA 1
ATOM 872 C C . TYR A 1 106 ? 10.090 12.658 -3.917 1.00 60.78 106 TYR A C 1
ATOM 874 O O . TYR A 1 106 ? 9.522 12.158 -2.944 1.00 60.78 106 TYR A O 1
ATOM 882 N N . HIS A 1 107 ? 11.358 12.378 -4.195 1.00 56.34 107 HIS A N 1
ATOM 883 C CA . HIS A 1 107 ? 12.200 11.638 -3.261 1.00 56.34 107 HIS A CA 1
ATOM 884 C C . HIS A 1 107 ? 12.668 12.564 -2.126 1.00 56.34 107 HIS A C 1
ATOM 886 O O . HIS A 1 107 ? 13.380 13.532 -2.371 1.00 56.34 107 HIS A O 1
ATOM 892 N N . GLN A 1 108 ? 12.381 12.258 -0.857 1.00 51.91 108 GLN A N 1
ATOM 893 C CA . GLN A 1 108 ? 13.109 12.912 0.237 1.00 51.91 108 GLN A CA 1
ATOM 894 C C . GLN A 1 108 ? 14.491 12.257 0.352 1.00 51.91 108 GLN A C 1
ATOM 896 O O . GLN A 1 108 ? 14.623 11.154 0.888 1.00 51.91 108 GLN A O 1
ATOM 901 N N . LYS A 1 109 ? 15.554 12.890 -0.167 1.00 48.59 109 LYS A N 1
ATOM 902 C CA . LYS A 1 109 ? 16.912 12.412 0.141 1.00 48.59 109 LYS A CA 1
ATOM 903 C C . LYS A 1 109 ? 17.116 12.421 1.658 1.00 48.59 109 LYS A C 1
ATOM 905 O O . LYS A 1 109 ? 16.702 13.342 2.357 1.00 48.59 109 LYS A O 1
ATOM 910 N N . LYS A 1 110 ? 17.712 11.330 2.148 1.00 41.81 110 LYS A N 1
ATOM 911 C CA . LYS A 1 110 ? 18.012 11.055 3.560 1.00 41.81 110 LYS A CA 1
ATOM 912 C C . LYS A 1 110 ? 18.464 12.326 4.286 1.00 41.81 110 LYS A C 1
ATOM 914 O O . LYS A 1 110 ? 19.414 12.968 3.848 1.00 41.81 110 LYS A O 1
ATOM 919 N N . MET A 1 111 ? 17.842 12.618 5.429 1.00 43.78 111 MET A N 1
ATOM 920 C CA . MET A 1 111 ? 18.349 13.623 6.362 1.00 43.78 111 MET A CA 1
ATOM 921 C C . MET A 1 111 ? 19.784 13.259 6.771 1.00 43.78 111 MET A C 1
ATOM 923 O O . MET A 1 111 ? 20.004 12.251 7.445 1.00 43.78 111 MET A O 1
ATOM 927 N N . ILE A 1 112 ? 20.762 14.061 6.353 1.00 36.28 112 ILE A N 1
ATOM 928 C CA . ILE A 1 112 ? 22.114 14.060 6.917 1.00 36.28 112 ILE A CA 1
ATOM 929 C C . ILE A 1 112 ? 22.240 15.377 7.691 1.00 36.28 112 ILE A C 1
ATOM 931 O O . ILE A 1 112 ? 22.509 16.426 7.114 1.00 36.28 112 ILE A O 1
ATOM 935 N N . GLY A 1 113 ? 21.993 15.322 9.002 1.00 45.97 113 GLY A N 1
ATOM 936 C CA . GLY A 1 113 ? 21.996 16.493 9.889 1.00 45.97 113 GLY A CA 1
ATOM 937 C C . GLY A 1 113 ? 20.659 17.247 9.960 1.00 45.97 113 GLY A C 1
ATOM 938 O O . GLY A 1 113 ? 19.644 16.789 9.445 1.00 45.97 113 GLY A O 1
ATOM 939 N N . ASN A 1 114 ? 20.664 18.411 10.623 1.00 44.38 114 ASN A N 1
ATOM 940 C CA . ASN A 1 114 ? 19.473 19.240 10.892 1.00 44.38 114 ASN A CA 1
ATOM 941 C C . ASN A 1 114 ? 18.932 20.007 9.668 1.00 44.38 114 ASN A C 1
ATOM 943 O O . ASN A 1 114 ? 17.933 20.711 9.789 1.00 44.38 114 ASN A O 1
ATOM 947 N N . ASN A 1 115 ? 19.567 19.887 8.499 1.00 44.06 115 ASN A N 1
ATOM 948 C CA . ASN A 1 115 ? 19.142 20.580 7.286 1.00 44.06 115 ASN A CA 1
ATOM 949 C C . ASN A 1 115 ? 18.433 19.590 6.361 1.00 44.06 115 ASN A C 1
ATOM 951 O O . ASN A 1 115 ? 19.068 18.816 5.644 1.00 44.06 115 ASN A O 1
ATOM 955 N N . ALA A 1 116 ? 17.101 19.613 6.388 1.00 51.00 116 ALA A N 1
ATOM 956 C CA . ALA A 1 116 ? 16.268 18.882 5.446 1.00 51.00 116 ALA A CA 1
ATOM 957 C C . ALA A 1 116 ? 16.338 19.548 4.061 1.00 51.00 116 ALA A C 1
ATOM 959 O O . ALA A 1 116 ? 15.450 20.305 3.679 1.00 51.00 116 ALA A O 1
ATOM 960 N N . ASN A 1 117 ? 17.395 19.275 3.298 1.00 51.16 117 ASN A N 1
ATOM 961 C CA . ASN A 1 117 ? 17.407 19.607 1.877 1.00 51.16 117 ASN A CA 1
ATOM 962 C C . ASN A 1 117 ? 16.568 18.556 1.140 1.00 51.16 117 ASN A C 1
ATOM 964 O O . ASN A 1 117 ? 17.022 17.438 0.893 1.00 51.16 117 ASN A O 1
ATOM 968 N N . ILE A 1 118 ? 15.317 18.904 0.837 1.00 54.72 118 ILE A N 1
ATOM 969 C CA . ILE A 1 118 ? 14.448 18.111 -0.035 1.00 54.72 118 ILE A CA 1
ATOM 970 C C . ILE A 1 118 ? 14.970 18.296 -1.462 1.00 54.72 118 ILE A C 1
ATOM 972 O O . ILE A 1 118 ? 14.645 19.274 -2.131 1.00 54.72 118 ILE A O 1
ATOM 976 N N . GLU A 1 119 ? 15.824 17.386 -1.925 1.00 53.25 119 GLU A N 1
ATOM 977 C CA . GLU A 1 119 ? 16.143 17.315 -3.350 1.00 53.25 119 GLU A CA 1
ATOM 978 C C . GLU A 1 119 ? 14.960 16.701 -4.094 1.00 53.25 119 GLU A C 1
ATOM 980 O O . GLU A 1 119 ? 14.646 15.528 -3.918 1.00 53.25 119 GLU A O 1
ATOM 985 N N . LYS A 1 120 ? 14.297 17.511 -4.920 1.00 59.72 120 LYS A N 1
ATOM 986 C CA . LYS A 1 120 ? 13.202 17.068 -5.781 1.00 59.72 120 LYS A CA 1
ATOM 987 C C . LYS A 1 120 ? 13.769 16.207 -6.909 1.00 59.72 120 LYS A C 1
ATOM 989 O O . LYS A 1 120 ? 14.259 16.730 -7.904 1.00 59.72 120 LYS A O 1
ATOM 994 N N . GLU A 1 121 ? 13.699 14.893 -6.756 1.00 61.59 121 GLU A N 1
ATOM 995 C CA . GLU A 1 121 ? 13.846 13.966 -7.876 1.00 61.59 121 GLU A CA 1
ATOM 996 C C . GLU A 1 121 ? 12.451 13.550 -8.332 1.00 61.59 121 GLU A C 1
ATOM 998 O O . GLU A 1 121 ? 11.736 12.883 -7.585 1.00 61.59 121 GLU A O 1
ATOM 1003 N N . VAL A 1 122 ? 12.064 13.993 -9.530 1.00 67.56 122 VAL A N 1
ATOM 1004 C CA . VAL A 1 122 ? 10.792 13.620 -10.155 1.00 67.56 122 VAL A CA 1
ATOM 1005 C C . VAL A 1 122 ? 10.955 12.227 -10.744 1.00 67.56 122 VAL A C 1
ATOM 1007 O O . VAL A 1 122 ? 11.740 12.027 -11.673 1.00 67.56 122 VAL A O 1
ATOM 1010 N N . TRP A 1 123 ? 10.234 11.252 -10.199 1.00 72.62 123 TRP A N 1
ATOM 1011 C CA . TRP A 1 123 ? 10.242 9.898 -10.748 1.00 72.62 123 TRP A CA 1
ATOM 1012 C C . TRP A 1 123 ? 9.420 9.799 -12.035 1.00 72.62 123 TRP A C 1
ATOM 1014 O O . TRP A 1 123 ? 8.454 10.531 -12.248 1.00 72.62 123 TRP A O 1
ATOM 1024 N N . GLU A 1 124 ? 9.760 8.821 -12.877 1.00 81.69 124 GLU A N 1
ATOM 1025 C CA . GLU A 1 124 ? 8.893 8.419 -13.985 1.00 81.69 124 GLU A CA 1
ATOM 1026 C C . GLU A 1 124 ? 7.495 8.045 -13.467 1.00 81.69 124 GLU A C 1
ATOM 1028 O O . GLU A 1 124 ? 7.361 7.351 -12.453 1.00 81.69 124 GLU A O 1
ATOM 1033 N N . ARG A 1 125 ? 6.445 8.412 -14.216 1.00 82.69 125 ARG A N 1
ATOM 1034 C CA . ARG A 1 125 ? 5.045 8.098 -13.864 1.00 82.69 125 ARG A CA 1
ATOM 1035 C C . ARG A 1 125 ? 4.804 6.625 -13.545 1.00 82.69 125 ARG A C 1
ATOM 1037 O O . ARG A 1 125 ? 3.974 6.310 -12.694 1.00 82.69 125 ARG A O 1
ATOM 1044 N N . LYS A 1 126 ? 5.554 5.713 -14.178 1.00 87.06 126 LYS A N 1
ATOM 1045 C CA . LYS A 1 126 ? 5.449 4.276 -13.893 1.00 87.06 126 LYS A CA 1
ATOM 1046 C C . LYS A 1 126 ? 5.700 3.978 -12.411 1.00 87.06 126 LYS A C 1
ATOM 1048 O O . LYS A 1 126 ? 4.953 3.212 -11.813 1.00 87.06 126 LYS A O 1
ATOM 1053 N N . TYR A 1 127 ? 6.693 4.617 -11.793 1.00 87.31 127 TYR A N 1
ATOM 1054 C CA . TYR A 1 127 ? 7.004 4.406 -10.381 1.00 87.31 127 TYR A CA 1
ATOM 1055 C C . TYR A 1 127 ? 5.983 5.100 -9.479 1.00 87.31 127 TYR A C 1
ATOM 1057 O O . TYR A 1 127 ? 5.560 4.501 -8.495 1.00 87.31 127 TYR A O 1
ATOM 1065 N N . ALA A 1 128 ? 5.489 6.281 -9.875 1.00 86.06 128 ALA A N 1
ATOM 1066 C CA . ALA A 1 128 ? 4.382 6.960 -9.194 1.00 86.06 128 ALA A CA 1
ATOM 1067 C C . ALA A 1 128 ? 3.142 6.083 -9.053 1.00 86.06 128 ALA A C 1
ATOM 1069 O O . ALA A 1 128 ? 2.568 5.918 -7.971 1.00 86.06 128 ALA A O 1
ATOM 1070 N N . LYS A 1 129 ? 2.784 5.420 -10.143 1.00 87.88 129 LYS A N 1
ATOM 1071 C CA . LYS A 1 129 ? 1.688 4.466 -10.173 1.00 87.88 129 LYS A CA 1
ATOM 1072 C C . LYS A 1 129 ? 1.946 3.229 -9.304 1.00 87.88 129 LYS A C 1
ATOM 1074 O O . LYS A 1 129 ? 1.032 2.771 -8.620 1.00 87.88 129 LYS A O 1
ATOM 1079 N N . ARG A 1 130 ? 3.161 2.671 -9.324 1.00 90.44 130 ARG A N 1
ATOM 1080 C CA . ARG A 1 130 ? 3.521 1.488 -8.520 1.00 90.44 130 ARG A CA 1
ATOM 1081 C C . ARG A 1 130 ? 3.510 1.793 -7.018 1.00 90.44 130 ARG A C 1
ATOM 1083 O O . ARG A 1 130 ? 2.933 1.021 -6.257 1.00 90.44 130 ARG A O 1
ATOM 1090 N N . GLU A 1 131 ? 4.057 2.932 -6.605 1.00 90.12 131 GLU A N 1
ATOM 1091 C CA . GLU A 1 131 ? 3.980 3.437 -5.226 1.00 90.12 131 GLU A CA 1
ATOM 1092 C C . GLU A 1 131 ? 2.529 3.660 -4.791 1.00 90.12 131 GLU A C 1
ATOM 1094 O O . GLU A 1 131 ? 2.109 3.151 -3.751 1.00 90.12 131 GLU A O 1
ATOM 1099 N N . SER A 1 132 ? 1.730 4.328 -5.633 1.00 89.38 132 SER A N 1
ATOM 1100 C CA . SER A 1 132 ? 0.294 4.525 -5.392 1.00 89.38 132 SER A CA 1
ATOM 1101 C C . SER A 1 132 ? -0.421 3.206 -5.137 1.00 89.38 132 SER A C 1
ATOM 1103 O O . SER A 1 132 ? -1.167 3.074 -4.167 1.00 89.38 132 SER A O 1
ATOM 1105 N N . PHE A 1 133 ? -0.176 2.214 -5.998 1.00 90.81 133 PHE A N 1
ATOM 1106 C CA . PHE A 1 133 ? -0.757 0.887 -5.859 1.00 90.81 133 PHE A CA 1
ATOM 1107 C C . PHE A 1 133 ? -0.393 0.267 -4.506 1.00 90.81 133 PHE A C 1
ATOM 1109 O O . PHE A 1 133 ? -1.280 -0.212 -3.804 1.00 90.81 133 PHE A O 1
ATOM 1116 N N . MET A 1 134 ? 0.883 0.309 -4.111 1.00 91.81 134 MET A N 1
ATOM 1117 C CA . MET A 1 134 ? 1.340 -0.288 -2.853 1.00 91.81 134 MET A CA 1
ATOM 1118 C C . MET A 1 134 ? 0.753 0.406 -1.632 1.00 91.81 134 MET A C 1
ATOM 1120 O O . MET A 1 134 ? 0.265 -0.269 -0.728 1.00 91.81 134 MET A O 1
ATOM 1124 N N . VAL A 1 135 ? 0.756 1.738 -1.604 1.00 91.00 135 VAL A N 1
ATOM 1125 C CA . VAL A 1 135 ? 0.167 2.515 -0.507 1.00 91.00 135 VAL A CA 1
ATOM 1126 C C . VAL A 1 135 ? -1.313 2.177 -0.354 1.00 91.00 135 VAL A C 1
ATOM 1128 O O . VAL A 1 135 ? -1.757 1.814 0.737 1.00 91.00 135 VAL A O 1
ATOM 1131 N N . CYS A 1 136 ? -2.065 2.234 -1.452 1.00 90.44 136 CYS A N 1
ATOM 1132 C CA . CYS A 1 136 ? -3.494 1.963 -1.443 1.00 90.44 136 CYS A CA 1
ATOM 1133 C C . CYS A 1 136 ? -3.805 0.520 -1.046 1.00 90.44 136 CYS A C 1
ATOM 1135 O O . CYS A 1 136 ? -4.681 0.283 -0.214 1.00 90.44 136 CYS A O 1
ATOM 1137 N N . GLU A 1 137 ? -3.064 -0.447 -1.582 1.00 90.69 137 GLU A N 1
ATOM 1138 C CA . GLU A 1 137 ? -3.325 -1.856 -1.323 1.00 90.69 137 GLU A CA 1
ATOM 1139 C C . GLU A 1 137 ? -2.953 -2.280 0.098 1.00 90.69 137 GLU A C 1
ATOM 1141 O O . GLU A 1 137 ? -3.711 -3.015 0.731 1.00 90.69 137 GLU A O 1
ATOM 1146 N N . MET A 1 138 ? -1.840 -1.774 0.633 1.00 91.38 138 MET A N 1
ATOM 1147 C CA . MET A 1 138 ? -1.424 -2.069 2.004 1.00 91.38 138 MET A CA 1
ATOM 1148 C C . MET A 1 138 ? -2.367 -1.442 3.032 1.00 91.38 138 MET A C 1
ATOM 1150 O O . MET A 1 138 ? -2.745 -2.111 3.994 1.00 91.38 138 MET A O 1
ATOM 1154 N N . ILE A 1 139 ? -2.779 -0.184 2.828 1.00 92.75 139 ILE A N 1
ATOM 1155 C CA . ILE A 1 139 ? -3.755 0.486 3.701 1.00 92.75 139 ILE A CA 1
ATOM 1156 C C . ILE A 1 139 ? -5.082 -0.273 3.688 1.00 92.75 139 ILE A C 1
ATOM 1158 O O . ILE A 1 139 ? -5.635 -0.561 4.749 1.00 92.75 139 ILE A O 1
ATOM 1162 N N . ARG A 1 140 ? -5.568 -0.641 2.498 1.00 91.88 140 ARG A N 1
ATOM 1163 C CA . ARG A 1 140 ? -6.811 -1.396 2.331 1.00 91.88 140 ARG A CA 1
ATOM 1164 C C . ARG A 1 140 ? -6.749 -2.749 3.034 1.00 91.88 140 ARG A C 1
ATOM 1166 O O . ARG A 1 140 ? -7.604 -3.026 3.862 1.00 91.88 140 ARG A O 1
ATOM 1173 N N . ALA A 1 141 ? -5.712 -3.547 2.777 1.00 91.81 141 ALA A N 1
ATOM 1174 C CA . ALA A 1 141 ? -5.565 -4.873 3.374 1.00 91.81 141 ALA A CA 1
ATOM 1175 C C . ALA A 1 141 ? -5.469 -4.830 4.9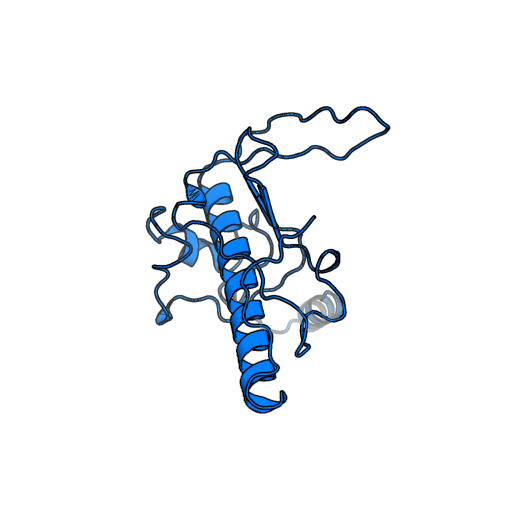10 1.00 91.81 141 ALA A C 1
ATOM 1177 O O . ALA A 1 141 ? -6.047 -5.674 5.592 1.00 91.81 141 ALA A O 1
ATOM 1178 N N . LEU A 1 142 ? -4.763 -3.842 5.467 1.00 93.69 142 LEU A N 1
ATOM 1179 C CA . LEU A 1 142 ? -4.6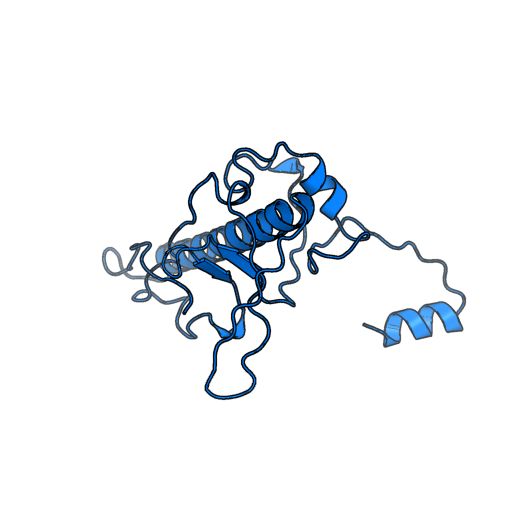71 -3.664 6.917 1.00 93.69 142 LEU A CA 1
ATOM 1180 C C . LEU A 1 142 ? -5.989 -3.203 7.533 1.00 93.69 142 LEU A C 1
ATOM 1182 O O . LEU A 1 142 ? -6.354 -3.695 8.598 1.00 93.69 142 LEU A O 1
ATOM 1186 N N . ASN A 1 143 ? -6.702 -2.290 6.875 1.00 96.06 143 ASN A N 1
ATOM 1187 C CA . ASN A 1 143 ? -8.024 -1.873 7.324 1.00 96.06 143 ASN A CA 1
ATOM 1188 C C . ASN A 1 143 ? -9.019 -3.033 7.277 1.00 96.06 143 ASN A C 1
ATOM 1190 O O . ASN A 1 143 ? -9.707 -3.244 8.267 1.00 96.06 143 ASN A O 1
ATOM 1194 N N . ASP A 1 144 ? -9.045 -3.817 6.197 1.00 95.31 144 ASP A N 1
ATOM 1195 C CA . ASP A 1 144 ? -9.905 -5.000 6.078 1.00 95.31 144 ASP A CA 1
ATOM 1196 C C . ASP A 1 144 ? -9.616 -6.003 7.211 1.00 95.31 144 ASP A C 1
ATOM 1198 O O . ASP A 1 144 ? -10.537 -6.499 7.858 1.00 95.31 144 ASP A O 1
ATOM 1202 N N . ALA A 1 145 ? -8.337 -6.250 7.520 1.00 95.62 145 ALA A N 1
ATOM 1203 C CA . ALA A 1 145 ? -7.941 -7.121 8.628 1.00 95.62 145 ALA A CA 1
ATOM 1204 C C . ALA A 1 145 ? -8.332 -6.557 10.007 1.00 95.62 145 ALA A C 1
ATOM 1206 O O . ALA A 1 145 ? -8.770 -7.305 10.881 1.00 95.62 145 ALA A O 1
ATOM 1207 N N . ALA A 1 146 ? -8.180 -5.247 10.216 1.00 97.50 146 ALA A N 1
ATOM 1208 C CA . ALA A 1 146 ? -8.553 -4.591 11.466 1.00 97.50 146 ALA A CA 1
ATOM 1209 C C . ALA A 1 146 ? -10.075 -4.543 11.660 1.00 97.50 146 ALA A C 1
ATOM 1211 O O . ALA A 1 146 ? -10.539 -4.739 12.778 1.00 97.50 146 ALA A O 1
ATOM 1212 N N . ILE A 1 147 ? -10.841 -4.318 10.590 1.00 97.81 147 ILE A N 1
ATOM 1213 C CA . ILE A 1 147 ? -12.307 -4.395 10.591 1.00 97.81 147 ILE A CA 1
ATOM 1214 C C . ILE A 1 147 ? -12.738 -5.812 10.950 1.00 97.81 147 ILE A C 1
ATOM 1216 O O . ILE A 1 147 ? -13.465 -5.979 11.919 1.00 97.81 147 ILE A O 1
ATOM 1220 N N . PHE A 1 148 ? -12.201 -6.827 10.267 1.00 97.94 148 PHE A N 1
ATOM 1221 C CA . PHE A 1 148 ? -12.510 -8.223 10.574 1.00 97.94 148 PHE A CA 1
ATOM 1222 C C . PHE A 1 148 ? -12.215 -8.570 12.040 1.00 97.94 148 PHE A C 1
ATOM 1224 O O . PHE A 1 148 ? -13.044 -9.159 12.723 1.00 97.94 148 PHE A O 1
ATOM 1231 N N . PHE A 1 149 ? -11.055 -8.159 12.562 1.00 98.00 149 PHE A N 1
ATOM 1232 C CA . PHE A 1 149 ? -10.747 -8.346 13.979 1.00 98.00 149 PHE A CA 1
ATOM 1233 C C . PHE A 1 149 ? -11.774 -7.657 14.886 1.00 98.00 149 PHE A C 1
ATOM 1235 O O . PHE A 1 149 ? -12.210 -8.248 15.870 1.00 98.00 149 PHE A O 1
ATOM 1242 N N . LYS A 1 150 ? -12.155 -6.413 14.574 1.00 98.06 150 LYS A N 1
ATOM 1243 C CA . LYS A 1 150 ? -13.120 -5.650 15.371 1.00 98.06 150 LYS A CA 1
ATOM 1244 C C . LYS A 1 150 ? -14.495 -6.313 15.386 1.00 98.06 150 LYS A C 1
ATOM 1246 O O . LYS A 1 150 ? -15.069 -6.440 16.462 1.00 98.06 150 LYS A O 1
ATOM 1251 N N . ASP A 1 151 ? -14.965 -6.764 14.230 1.00 97.06 151 ASP A N 1
ATOM 1252 C CA . ASP A 1 151 ? -16.270 -7.409 14.070 1.00 97.06 151 ASP A CA 1
ATOM 1253 C C . ASP A 1 151 ? -16.348 -8.734 14.847 1.00 97.06 151 ASP A C 1
ATOM 1255 O O . ASP A 1 151 ? -17.384 -9.058 15.417 1.00 97.06 151 ASP A O 1
ATOM 1259 N N . GLU A 1 152 ? -15.240 -9.477 14.917 1.00 97.06 152 GLU A N 1
ATOM 1260 C CA . GLU A 1 152 ? -15.202 -10.804 15.544 1.00 97.06 152 GLU A CA 1
ATOM 1261 C C . GLU A 1 152 ? -14.813 -10.789 17.032 1.00 97.06 152 GLU A C 1
ATOM 1263 O O . GLU A 1 152 ? -15.100 -11.745 17.752 1.00 97.06 152 GLU A O 1
ATOM 1268 N N . GLN A 1 153 ? -14.087 -9.767 17.499 1.00 97.00 153 GLN A N 1
ATOM 1269 C CA . GLN A 1 153 ? -13.438 -9.791 18.821 1.00 97.00 153 GLN A CA 1
ATOM 1270 C C . GLN A 1 153 ? -13.877 -8.667 19.761 1.00 97.00 153 GLN A C 1
ATOM 1272 O O . GLN A 1 153 ? -13.654 -8.766 20.972 1.00 97.00 153 GLN A O 1
ATOM 1277 N N . CYS A 1 154 ? -14.470 -7.589 19.250 1.00 96.75 154 CYS A N 1
ATOM 1278 C CA . CYS A 1 154 ? -14.878 -6.465 20.086 1.00 96.75 154 CYS A CA 1
ATOM 1279 C C . CYS A 1 154 ? -16.311 -6.620 20.588 1.00 96.75 154 CYS A C 1
ATOM 1281 O O . CYS A 1 154 ? -17.143 -7.287 19.986 1.00 96.75 154 CYS A O 1
ATOM 1283 N N . LYS A 1 155 ? -16.611 -5.967 21.714 1.00 94.31 155 LYS A N 1
ATOM 1284 C CA . LYS A 1 155 ? -17.987 -5.879 22.207 1.00 94.31 155 LYS A CA 1
ATOM 1285 C C . LYS A 1 155 ? -18.802 -4.963 21.293 1.00 94.31 155 LYS A C 1
ATOM 1287 O O . LYS A 1 155 ? -18.285 -3.962 20.785 1.00 94.31 155 LYS A O 1
ATOM 1292 N N . ASP A 1 156 ? -20.085 -5.274 21.153 1.00 91.44 156 ASP A N 1
ATOM 1293 C CA . ASP A 1 156 ? -21.011 -4.477 20.353 1.00 91.44 156 ASP A CA 1
ATOM 1294 C C . ASP A 1 156 ? -20.962 -2.998 20.754 1.00 91.44 156 ASP A C 1
ATOM 1296 O O . ASP A 1 156 ? -21.080 -2.635 21.927 1.00 91.44 156 ASP A O 1
ATOM 1300 N N . GLY A 1 157 ? -20.749 -2.135 19.760 1.00 89.56 157 GLY A N 1
ATOM 1301 C CA . GLY A 1 157 ? -20.703 -0.684 19.939 1.00 89.56 157 GLY A CA 1
ATOM 1302 C C . GLY A 1 157 ? -19.428 -0.126 20.585 1.00 89.56 157 GLY A C 1
ATOM 1303 O O . GLY A 1 157 ? -19.349 1.088 20.760 1.00 89.56 157 GLY A O 1
ATOM 1304 N N . THR A 1 158 ? -18.423 -0.947 20.922 1.00 93.31 158 THR A N 1
ATOM 1305 C CA . THR A 1 158 ? -17.168 -0.450 21.529 1.00 93.31 158 THR A CA 1
ATOM 1306 C C . THR A 1 158 ? -16.017 -0.281 20.539 1.00 93.31 158 THR A C 1
ATOM 1308 O O . THR A 1 158 ? -15.028 0.376 20.854 1.00 93.31 158 THR A O 1
ATOM 1311 N N . ALA A 1 159 ? -16.107 -0.890 19.357 1.00 96.62 159 ALA A N 1
ATOM 1312 C CA . ALA A 1 159 ? -15.047 -0.830 18.359 1.00 96.62 159 ALA A CA 1
ATOM 1313 C C . ALA A 1 159 ? -14.955 0.547 17.678 1.00 96.62 159 ALA A C 1
ATOM 1315 O O . ALA A 1 159 ? -15.947 1.137 17.250 1.00 96.62 159 ALA A O 1
ATOM 1316 N N . ASN A 1 160 ? -13.729 1.047 17.533 1.00 97.31 160 ASN A N 1
ATOM 1317 C CA . ASN A 1 160 ? -13.422 2.275 16.812 1.00 97.31 160 ASN A CA 1
ATOM 1318 C C . ASN A 1 160 ? -13.245 2.000 15.309 1.00 97.31 160 ASN A C 1
ATOM 1320 O O . ASN A 1 160 ? -12.231 1.430 14.902 1.00 97.31 160 ASN A O 1
ATOM 1324 N N . TYR A 1 161 ? -14.200 2.449 14.493 1.00 97.19 161 TYR A N 1
ATOM 1325 C CA . TYR A 1 161 ? -14.170 2.351 13.023 1.00 97.19 161 TYR A CA 1
ATOM 1326 C C . TYR A 1 161 ? -13.778 3.668 12.328 1.00 97.19 161 TYR A C 1
ATOM 1328 O O . TYR A 1 161 ? -14.024 3.851 11.137 1.00 97.19 161 TYR A O 1
ATOM 1336 N N . ASN A 1 162 ? -13.189 4.623 13.052 1.00 97.56 162 ASN A N 1
ATOM 1337 C CA . ASN A 1 162 ? -12.808 5.909 12.475 1.00 97.56 162 ASN A CA 1
ATOM 1338 C C . ASN A 1 162 ? -11.536 5.787 11.614 1.00 97.56 162 ASN A C 1
ATOM 1340 O O . ASN A 1 162 ? -10.494 5.357 12.108 1.00 97.56 162 ASN A O 1
ATOM 1344 N N . PHE A 1 163 ? -11.599 6.221 10.352 1.00 96.12 163 PHE A N 1
ATOM 1345 C CA . PHE A 1 163 ? -10.487 6.225 9.391 1.00 96.12 163 PHE A CA 1
ATOM 1346 C C . PHE A 1 163 ? -9.620 7.485 9.537 1.00 96.12 163 PHE A C 1
ATOM 1348 O O . PHE A 1 163 ? -9.582 8.342 8.651 1.00 96.12 163 PHE A O 1
ATOM 1355 N N . SER A 1 164 ? -8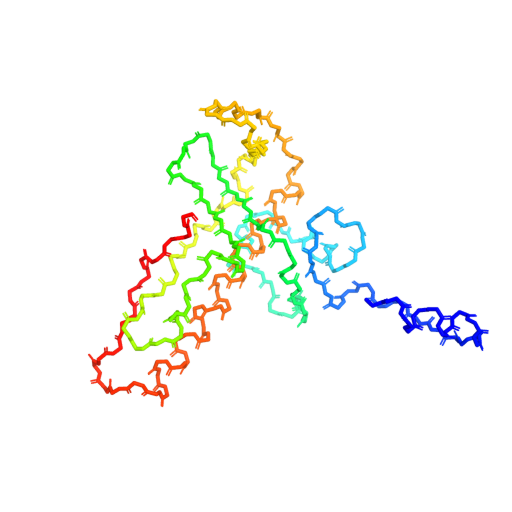.943 7.628 10.676 1.00 94.31 164 SER A N 1
ATOM 1356 C CA . SER A 1 164 ? -8.226 8.861 11.038 1.00 94.31 164 SER A CA 1
ATOM 1357 C C . SER A 1 164 ? -6.717 8.706 11.215 1.00 94.31 164 SER A C 1
ATOM 1359 O O . SER A 1 164 ? -6.015 9.713 11.310 1.00 94.31 164 SER A O 1
ATOM 1361 N N . TYR A 1 165 ? -6.185 7.484 11.243 1.00 92.00 165 TYR A N 1
ATOM 1362 C CA . TYR A 1 165 ? -4.762 7.265 11.486 1.00 92.00 165 TYR A CA 1
ATOM 1363 C C . TYR A 1 165 ? -3.923 7.501 10.227 1.00 92.00 165 TYR A C 1
ATOM 1365 O O . TYR A 1 165 ? -4.154 6.887 9.188 1.00 92.00 165 TYR A O 1
ATOM 1373 N N . VAL A 1 166 ? -2.922 8.373 10.329 1.00 86.56 166 VAL A N 1
ATOM 1374 C CA . VAL A 1 166 ? -1.958 8.662 9.262 1.00 86.56 166 VAL A CA 1
ATOM 1375 C C . VAL A 1 166 ? -0.571 8.231 9.731 1.00 86.56 166 VAL A C 1
ATOM 1377 O O . VAL A 1 166 ? -0.232 8.375 10.906 1.00 86.56 166 VAL A O 1
ATOM 1380 N N . PHE A 1 167 ? 0.239 7.687 8.825 1.00 79.69 167 PHE A N 1
ATOM 1381 C CA . PHE A 1 167 ? 1.637 7.396 9.121 1.00 79.69 167 PHE A CA 1
ATOM 1382 C C . PHE A 1 167 ? 2.427 8.707 9.236 1.00 79.69 167 PHE A C 1
ATOM 1384 O O . PHE A 1 167 ? 2.456 9.493 8.293 1.00 79.69 167 PHE A O 1
ATOM 1391 N N . HIS A 1 168 ? 3.079 8.920 10.379 1.00 58.66 168 HIS A N 1
ATOM 1392 C CA . HIS A 1 168 ? 4.041 10.007 10.589 1.00 58.66 168 HIS A CA 1
ATOM 1393 C C . HIS A 1 168 ? 5.448 9.565 10.165 1.00 58.66 168 HIS A C 1
ATOM 1395 O O . HIS A 1 168 ? 5.823 8.388 10.381 1.00 58.66 168 HIS A O 1
#

Organism: NCBI:txid183589

Sequence (168 aa):
MFAYNFAVAHLGLRHTIANSFMLSDVFSEMEGWKLIDKVNETNICKNFPKGQRPHVIHYCQTYYIGSESLYDWWVFGKRKLRKDFISCEAPLLKVPPDNLADYEIYHQKKMIGNNANIEKEVWERKYAKRESFMVCEMIRALNDAAIFFKDEQCKDGTANYNFSYVFH

Foldseek 3Di:
DVVVVVVCVVVVPDDDDDQAQEDEDLPDPTYNLVLLLPDDLQQLLNPRDPVSDRNYYDHPDKFWAAAPDPVGIAIDDPVQDDPVCQDQEHEAAAAHDRNRLVHFDFDQDDDPPPDRPRDGDGDDSSSSSVSVNCSSVVSVVSLVVSVVSNVVPPDPPRGHHHNPDGRD

Secondary structure (DSSP, 8-state):
--HHHHHHHHTT------TTSEE--TT-SSTTHHHHHTS-STTTTT---GGGS-SEE---SPEEE--SSTTS-EEE-TTTS-TT-SSSSSPEEPPPPTTGGGS--B------SS-------B--HHHHHHHHHHHHHHHHHHHHHHHHHHHHHSPTTT----EEE---

Radius of gyration: 18.63 Å; chains: 1; bounding box: 46×50×40 Å

pLDDT: mean 82.47, std 14.04, range [36.28, 98.06]